Protein AF-A0AA90UPL0-F1 (afdb_monomer_lite)

Radius of gyration: 13.1 Å; chains: 1; bounding box: 32×28×27 Å

pLDDT: mean 82.42, std 13.12, range [42.38, 95.62]

Foldseek 3Di:
DPPVVLVVVQKDFLVDQDDAPDAWKWFDAPPDPDIDIDHSPVDDSVCSVVVCVVRVTGIMGGPVSVVPPVPPDD

Sequence (74 aa):
MDARKFLKELWHPANEEPIANTSPILFDGRDREGYQIVKTSFFRSSYWNKTVEYYGIVRWLYIDDLFTKEGGEQ

Secondary structure (DSSP, 8-state):
--HHHHHHHTPEETTSPPPTTSSEEEEEETTSSSEEEEEGGGS-TT-HHHHHHHHTEEEEEEHHHHT-TTS---

Structure (mmCIF, N/CA/C/O backbone):
data_AF-A0AA90UPL0-F1
#
_entry.id   AF-A0AA90UPL0-F1
#
loop_
_atom_site.group_PDB
_atom_site.id
_atom_site.type_symbol
_atom_site.label_atom_id
_atom_site.label_alt_id
_atom_site.label_comp_id
_atom_site.label_asym_id
_atom_site.label_entity_id
_atom_site.label_seq_id
_atom_site.pdbx_PDB_ins_code
_atom_site.Cartn_x
_atom_site.Cartn_y
_atom_site.Cartn_z
_atom_site.occupancy
_atom_site.B_iso_or_equiv
_atom_site.auth_seq_id
_atom_site.auth_comp_id
_atom_site.auth_asym_id
_atom_site.auth_atom_id
_atom_site.pdbx_PDB_model_num
ATOM 1 N N . MET A 1 1 ? -21.422 -12.387 4.181 1.00 58.94 1 MET A N 1
ATOM 2 C CA . MET A 1 1 ? -20.488 -12.052 3.080 1.00 58.94 1 MET A CA 1
ATOM 3 C C . MET A 1 1 ? -19.522 -13.215 2.900 1.00 58.94 1 MET A C 1
ATOM 5 O O . MET A 1 1 ? -19.095 -13.765 3.904 1.00 58.94 1 MET A O 1
ATOM 9 N N . ASP A 1 2 ? -19.200 -13.624 1.670 1.00 75.62 2 ASP A N 1
ATOM 10 C CA . ASP A 1 2 ? -18.102 -14.578 1.436 1.00 75.62 2 ASP A CA 1
ATOM 11 C C . ASP A 1 2 ? -16.774 -13.851 1.698 1.00 75.62 2 ASP A C 1
ATOM 13 O O . ASP A 1 2 ? -16.461 -12.875 1.011 1.00 75.62 2 ASP A O 1
ATOM 17 N N . ALA A 1 3 ? -16.006 -14.306 2.691 1.00 70.75 3 ALA A N 1
ATOM 18 C CA . ALA A 1 3 ? -14.732 -13.702 3.087 1.00 70.75 3 ALA A CA 1
ATOM 19 C C . ALA A 1 3 ? -13.741 -13.569 1.914 1.00 70.75 3 ALA A C 1
ATOM 21 O O . ALA A 1 3 ? -12.942 -12.635 1.865 1.00 70.75 3 ALA A O 1
ATOM 22 N N . ARG A 1 4 ? -13.823 -14.459 0.913 1.00 75.00 4 ARG A N 1
ATOM 23 C CA . ARG A 1 4 ? -12.975 -14.398 -0.287 1.00 75.00 4 ARG A CA 1
ATOM 24 C C . ARG A 1 4 ? -13.384 -13.296 -1.255 1.00 75.00 4 ARG A C 1
ATOM 26 O O . ARG A 1 4 ? -12.545 -12.847 -2.032 1.00 75.00 4 ARG A O 1
ATOM 33 N N . LYS A 1 5 ? -14.654 -12.886 -1.251 1.00 80.12 5 LYS A N 1
ATOM 34 C CA . LYS A 1 5 ? -15.142 -11.776 -2.077 1.00 80.12 5 LYS A CA 1
ATOM 35 C C . LYS A 1 5 ? -14.723 -10.438 -1.469 1.00 80.12 5 LYS A C 1
ATOM 37 O O . LYS A 1 5 ? -14.169 -9.619 -2.187 1.00 80.12 5 LYS A O 1
ATOM 42 N N . PHE A 1 6 ? -14.863 -10.301 -0.149 1.00 80.88 6 PHE A N 1
ATOM 43 C CA . PHE A 1 6 ? -14.433 -9.119 0.604 1.00 80.88 6 PHE A CA 1
ATOM 44 C C . PHE A 1 6 ? -12.956 -8.776 0.355 1.00 80.88 6 PHE A C 1
ATOM 46 O O . PHE A 1 6 ? -12.638 -7.685 -0.100 1.00 80.88 6 PHE A O 1
ATOM 53 N N . LEU A 1 7 ? -12.050 -9.746 0.521 1.00 81.56 7 LEU A N 1
ATOM 54 C CA . LEU A 1 7 ? -10.614 -9.514 0.314 1.00 81.56 7 LEU A CA 1
ATOM 55 C C . LEU A 1 7 ? -10.245 -9.120 -1.122 1.00 81.56 7 LEU A C 1
ATOM 57 O O . LEU A 1 7 ? -9.209 -8.499 -1.328 1.00 81.56 7 LEU A O 1
ATOM 61 N N . LYS A 1 8 ? -11.047 -9.498 -2.127 1.00 84.25 8 LYS A N 1
ATOM 62 C CA . LYS A 1 8 ? -10.818 -9.083 -3.520 1.00 84.25 8 LYS A CA 1
ATOM 63 C C . LYS A 1 8 ? -11.230 -7.635 -3.763 1.00 84.25 8 LYS A C 1
ATOM 65 O O . LYS A 1 8 ? -10.639 -7.001 -4.626 1.00 84.25 8 LYS A O 1
ATOM 70 N N . GLU A 1 9 ? -12.219 -7.149 -3.022 1.00 88.50 9 GLU A N 1
ATOM 71 C CA . GLU A 1 9 ? -12.762 -5.794 -3.140 1.00 88.50 9 GLU A CA 1
ATOM 72 C C . GLU A 1 9 ? -11.880 -4.745 -2.440 1.00 88.50 9 GLU A C 1
ATOM 74 O O . GLU A 1 9 ? -11.954 -3.578 -2.797 1.00 88.50 9 GLU A O 1
ATOM 79 N N . LEU A 1 10 ? -11.000 -5.153 -1.513 1.00 92.31 10 LEU A N 1
ATOM 80 C CA . LEU A 1 10 ? -10.073 -4.248 -0.815 1.00 92.31 10 LEU A CA 1
ATOM 81 C C . LEU A 1 10 ? -8.860 -3.799 -1.648 1.00 92.31 10 LEU A C 1
ATOM 83 O O . LEU A 1 10 ? -8.163 -2.866 -1.262 1.00 92.31 10 LEU A O 1
ATOM 87 N N . TRP A 1 11 ? -8.543 -4.486 -2.748 1.00 94.44 11 TRP A N 1
ATOM 88 C CA . TRP A 1 11 ? -7.333 -4.190 -3.516 1.00 94.44 11 TRP A CA 1
ATOM 89 C C . TRP A 1 11 ? -7.527 -3.000 -4.454 1.00 94.44 11 TRP A C 1
ATOM 91 O O . TRP A 1 11 ? -8.304 -3.066 -5.405 1.00 94.44 11 TRP A O 1
ATOM 101 N N . HIS A 1 12 ? -6.702 -1.980 -4.260 1.00 94.88 12 HIS A N 1
ATOM 102 C CA . HIS A 1 12 ? -6.477 -0.891 -5.196 1.00 94.88 12 HIS A CA 1
ATOM 103 C C . HIS A 1 12 ? -5.422 -1.277 -6.242 1.00 94.88 12 HIS A C 1
ATOM 105 O O . HIS A 1 12 ? -4.414 -1.914 -5.905 1.00 94.88 12 HIS A O 1
ATOM 111 N N . PRO A 1 13 ? -5.602 -0.899 -7.515 1.00 95.62 13 PRO A N 1
ATOM 112 C CA . PRO A 1 13 ? -4.573 -1.050 -8.535 1.00 95.62 13 PRO A CA 1
ATOM 113 C C . PRO A 1 13 ? -3.391 -0.093 -8.292 1.00 95.62 13 PRO A C 1
ATOM 115 O O . PRO A 1 13 ? -3.529 0.969 -7.692 1.00 95.62 13 PRO A O 1
ATOM 118 N N . ALA A 1 14 ? -2.203 -0.438 -8.796 1.00 93.94 14 ALA A N 1
ATOM 119 C CA . ALA A 1 14 ? -0.994 0.370 -8.586 1.00 93.94 14 ALA A CA 1
ATOM 120 C C . ALA A 1 14 ? -1.026 1.778 -9.218 1.00 93.94 14 ALA A C 1
ATOM 122 O O . ALA A 1 14 ? -0.216 2.625 -8.851 1.00 93.94 14 ALA A O 1
ATOM 123 N N . ASN A 1 15 ? -1.934 2.048 -10.161 1.00 93.50 15 ASN A N 1
ATOM 124 C CA . ASN A 1 15 ? -2.120 3.385 -10.736 1.00 93.50 15 ASN A CA 1
ATOM 125 C C . ASN A 1 15 ? -2.946 4.326 -9.837 1.00 93.50 15 ASN A C 1
ATOM 127 O O . ASN A 1 15 ? -3.012 5.518 -10.129 1.00 93.50 15 ASN A O 1
ATOM 131 N N . GLU A 1 16 ? -3.550 3.815 -8.763 1.00 94.00 16 GLU A N 1
ATOM 132 C CA . GLU A 1 16 ? -4.161 4.617 -7.705 1.00 94.00 16 GLU A CA 1
ATOM 133 C C . GLU A 1 16 ? -3.128 4.886 -6.609 1.00 94.00 16 GLU A C 1
ATOM 135 O O . GLU A 1 16 ? -2.462 3.966 -6.131 1.00 94.00 16 GLU A O 1
ATOM 140 N N . GLU A 1 17 ? -2.980 6.152 -6.219 1.00 92.00 17 GLU A N 1
ATOM 141 C CA . GLU A 1 17 ? -2.058 6.561 -5.160 1.00 92.00 17 GLU A CA 1
ATOM 142 C C . GLU A 1 17 ? -2.759 6.523 -3.791 1.00 92.00 17 GLU A C 1
ATOM 144 O O . GLU A 1 17 ? -3.847 7.092 -3.648 1.00 92.00 17 GLU A O 1
ATOM 149 N N . PRO A 1 18 ? -2.155 5.895 -2.764 1.00 91.06 18 PRO A N 1
ATOM 150 C CA . PRO A 1 18 ? -2.680 5.960 -1.408 1.00 91.06 18 PRO A CA 1
ATOM 151 C C . PRO A 1 18 ? -2.592 7.381 -0.845 1.00 91.06 18 PRO A C 1
ATOM 153 O O . PRO A 1 18 ? -1.667 8.140 -1.132 1.00 91.06 18 PRO A O 1
ATOM 156 N N . ILE A 1 19 ? -3.513 7.731 0.048 1.00 89.06 19 ILE A N 1
ATOM 157 C CA . ILE A 1 19 ? -3.505 9.029 0.719 1.00 89.06 19 ILE A CA 1
ATOM 158 C C . ILE A 1 19 ? -2.277 9.091 1.635 1.00 89.06 19 ILE A C 1
ATOM 160 O O . ILE A 1 19 ? -2.146 8.329 2.596 1.00 89.06 19 ILE A O 1
ATOM 164 N N . ALA A 1 20 ? -1.366 10.017 1.343 1.00 84.44 20 ALA A N 1
ATOM 165 C CA . ALA A 1 20 ? -0.137 10.182 2.108 1.00 84.44 20 ALA A CA 1
ATOM 166 C C . ALA A 1 20 ? -0.411 10.491 3.591 1.00 84.44 20 ALA A C 1
ATOM 168 O O . ALA A 1 20 ? -1.345 11.214 3.931 1.00 84.44 20 ALA A O 1
ATOM 169 N N . ASN A 1 21 ? 0.463 9.992 4.471 1.00 81.94 21 ASN A N 1
ATOM 170 C CA . ASN A 1 21 ? 0.415 10.215 5.924 1.00 81.94 21 ASN A CA 1
ATOM 171 C C . ASN A 1 21 ? -0.893 9.780 6.623 1.00 81.94 21 ASN A C 1
ATOM 173 O O . ASN A 1 21 ? -1.233 10.342 7.661 1.00 81.94 21 ASN A O 1
ATOM 177 N N . THR A 1 22 ? -1.612 8.794 6.079 1.00 84.81 22 THR A N 1
ATOM 178 C CA . THR A 1 22 ? -2.822 8.226 6.702 1.00 84.81 22 THR A CA 1
ATOM 179 C C . THR A 1 22 ? -2.507 6.910 7.413 1.00 84.81 22 THR A C 1
ATOM 181 O O . THR A 1 22 ? -1.995 6.918 8.532 1.00 84.81 22 THR A O 1
ATOM 184 N N . SER A 1 23 ? -2.740 5.783 6.748 1.00 87.62 23 SER A N 1
ATOM 185 C CA . SER A 1 23 ? -2.560 4.436 7.280 1.00 87.62 23 SER A CA 1
ATOM 186 C C . SER A 1 23 ? -1.462 3.701 6.514 1.00 87.62 23 SER A C 1
ATOM 188 O O . SER A 1 23 ? -1.153 4.062 5.375 1.00 87.62 23 SER A O 1
ATOM 190 N N . PRO A 1 24 ? -0.810 2.689 7.109 1.00 92.00 24 PRO A N 1
ATOM 191 C CA . PRO A 1 24 ? 0.077 1.811 6.363 1.00 92.00 24 PRO A CA 1
ATOM 192 C C . PRO A 1 24 ? -0.686 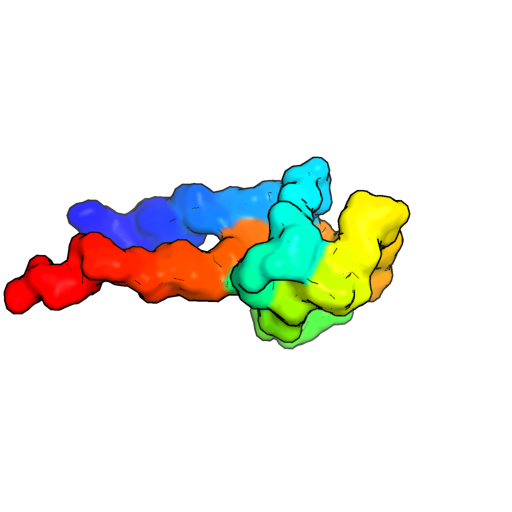1.036 5.289 1.00 92.00 24 PRO A C 1
ATOM 194 O O . PRO A 1 24 ? -1.852 0.683 5.475 1.00 92.00 24 PRO A O 1
ATOM 197 N N . ILE A 1 25 ? 0.003 0.725 4.197 1.00 93.44 25 ILE A N 1
ATOM 198 C CA . ILE A 1 25 ? -0.522 -0.134 3.138 1.00 93.44 25 ILE A CA 1
ATOM 199 C C . ILE A 1 25 ? 0.171 -1.494 3.163 1.00 93.44 25 ILE A C 1
ATOM 201 O O . ILE A 1 25 ? 1.364 -1.591 3.470 1.00 93.44 25 ILE A O 1
ATOM 205 N N . LEU A 1 26 ? -0.585 -2.527 2.806 1.00 94.38 26 LEU A N 1
ATOM 206 C CA . LEU A 1 26 ? -0.075 -3.814 2.347 1.00 94.38 26 LEU A CA 1
ATOM 207 C C . LEU A 1 26 ? -0.015 -3.767 0.818 1.00 94.38 26 LEU A C 1
ATOM 209 O O . LEU A 1 26 ? -0.991 -3.359 0.192 1.00 94.38 26 LEU A O 1
ATOM 213 N N . PHE A 1 27 ? 1.082 -4.200 0.205 1.00 93.50 27 PHE A N 1
ATOM 214 C CA . PHE A 1 27 ? 1.199 -4.256 -1.251 1.00 93.50 27 PHE A CA 1
ATOM 215 C C . PHE A 1 27 ? 1.733 -5.595 -1.758 1.00 93.50 27 PHE A C 1
ATOM 217 O O . PHE A 1 27 ? 2.444 -6.317 -1.057 1.00 93.50 27 PHE A O 1
ATOM 224 N N . ASP A 1 28 ? 1.360 -5.898 -2.998 1.00 92.56 28 ASP A N 1
ATOM 225 C CA . ASP A 1 28 ? 1.778 -7.062 -3.779 1.00 92.56 28 ASP A CA 1
ATOM 226 C C . ASP A 1 28 ? 2.794 -6.604 -4.837 1.00 92.56 28 ASP A C 1
ATOM 228 O O . ASP A 1 28 ? 2.462 -5.776 -5.695 1.00 92.56 28 ASP A O 1
ATOM 232 N N . GLY A 1 29 ? 4.040 -7.071 -4.729 1.00 87.56 29 GLY A N 1
ATOM 233 C CA . GLY A 1 29 ? 5.154 -6.681 -5.594 1.00 87.56 29 GLY A CA 1
ATOM 234 C C . GLY A 1 29 ? 5.549 -7.806 -6.546 1.00 87.56 29 GLY A C 1
ATOM 235 O O . GLY A 1 29 ? 5.740 -8.938 -6.121 1.00 87.56 29 GLY A O 1
ATOM 236 N N . ARG A 1 30 ? 5.721 -7.497 -7.833 1.00 78.81 30 ARG A N 1
ATOM 237 C CA . ARG A 1 30 ? 6.082 -8.470 -8.879 1.00 78.81 30 ARG A CA 1
ATOM 238 C C . ARG A 1 30 ? 7.448 -9.118 -8.650 1.00 78.81 30 ARG A C 1
ATOM 240 O O . ARG A 1 30 ? 7.618 -10.298 -8.935 1.00 78.81 30 ARG A O 1
ATOM 247 N N . ASP A 1 31 ? 8.395 -8.334 -8.143 1.00 72.44 31 ASP A N 1
ATOM 248 C CA . ASP A 1 31 ? 9.816 -8.693 -8.089 1.00 72.44 31 ASP A CA 1
ATOM 249 C C . ASP A 1 31 ? 10.305 -8.963 -6.656 1.00 72.44 31 ASP A C 1
ATOM 251 O O . ASP A 1 31 ? 11.508 -9.037 -6.399 1.00 72.44 31 ASP A O 1
ATOM 255 N N . ARG A 1 32 ? 9.381 -9.085 -5.693 1.00 70.00 32 ARG A N 1
ATOM 256 C CA . ARG A 1 32 ? 9.691 -9.382 -4.289 1.00 70.00 32 ARG A CA 1
ATOM 257 C C . ARG A 1 32 ? 8.900 -10.592 -3.816 1.00 70.00 32 ARG A C 1
ATOM 259 O O . ARG A 1 32 ? 7.753 -10.784 -4.200 1.00 70.00 32 ARG A O 1
ATOM 266 N N . GLU A 1 33 ? 9.517 -11.416 -2.975 1.0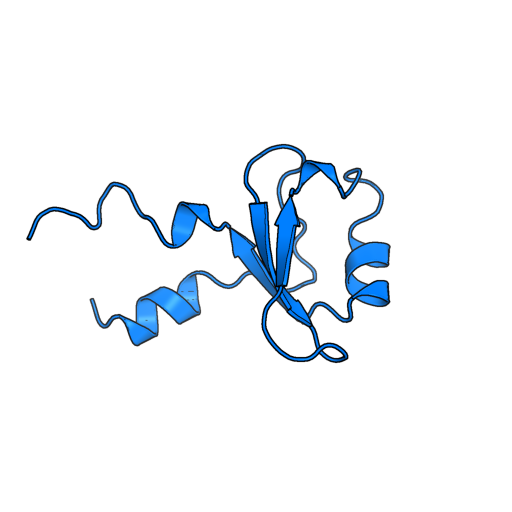0 77.56 33 GLU A N 1
ATOM 267 C CA . GLU A 1 33 ? 8.827 -12.569 -2.403 1.00 77.56 33 GLU A CA 1
ATOM 268 C C . GLU A 1 33 ? 7.765 -12.108 -1.394 1.00 77.56 33 GLU A C 1
ATOM 270 O O . GLU A 1 33 ? 8.082 -11.567 -0.334 1.00 77.56 33 GLU A O 1
ATOM 275 N N . GLY A 1 34 ? 6.496 -12.347 -1.729 1.00 80.69 34 GLY A N 1
ATOM 276 C CA . GLY A 1 34 ? 5.356 -12.144 -0.837 1.00 80.69 34 GLY A CA 1
ATOM 277 C C . GLY A 1 34 ? 4.871 -10.697 -0.701 1.00 80.69 34 GLY A C 1
ATOM 278 O O . GLY A 1 34 ? 5.311 -9.782 -1.394 1.00 80.69 34 GLY A O 1
ATOM 279 N N . TYR A 1 35 ? 3.913 -10.507 0.211 1.00 89.31 35 TYR A N 1
ATOM 280 C CA . TYR A 1 35 ? 3.322 -9.201 0.497 1.00 89.31 35 TYR A CA 1
ATOM 281 C C . TYR A 1 35 ? 4.198 -8.383 1.445 1.00 89.31 35 TYR A C 1
ATOM 283 O O . TYR A 1 35 ? 4.780 -8.916 2.392 1.00 89.31 35 TYR A O 1
ATOM 291 N N . GLN A 1 36 ? 4.239 -7.070 1.233 1.00 90.38 36 GLN A N 1
ATOM 292 C CA . GLN A 1 36 ? 5.032 -6.147 2.043 1.00 90.38 36 GLN A CA 1
ATOM 293 C C . GLN A 1 36 ? 4.175 -5.037 2.642 1.00 90.38 36 GLN A C 1
ATOM 295 O O . GLN A 1 36 ? 3.169 -4.631 2.067 1.00 90.38 36 GLN A O 1
ATOM 300 N N . ILE A 1 37 ? 4.594 -4.535 3.805 1.00 90.75 37 ILE A N 1
ATOM 301 C CA . ILE A 1 37 ? 3.914 -3.459 4.529 1.00 90.75 37 ILE A CA 1
ATOM 302 C C . ILE A 1 37 ? 4.798 -2.222 4.556 1.00 90.75 37 ILE A C 1
ATOM 304 O O . ILE A 1 37 ? 5.992 -2.302 4.849 1.00 90.75 37 ILE A O 1
ATOM 308 N N . VAL A 1 38 ? 4.199 -1.060 4.317 1.00 88.75 38 VAL A N 1
ATOM 309 C CA . VAL A 1 38 ? 4.905 0.221 4.332 1.00 88.75 38 VAL A CA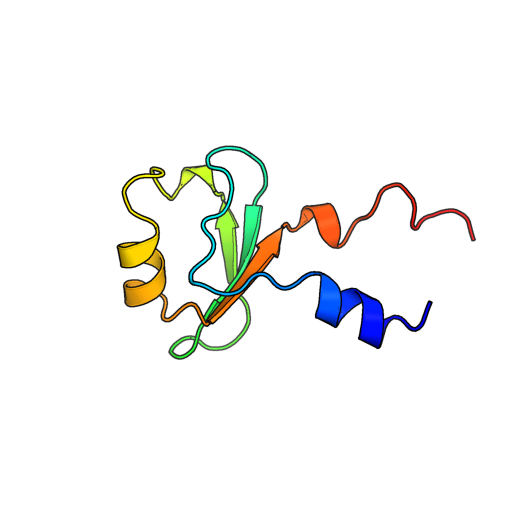 1
ATOM 310 C C . VAL A 1 38 ? 3.992 1.344 4.814 1.00 88.75 38 VAL A C 1
ATOM 312 O O . VAL A 1 38 ? 2.795 1.366 4.531 1.00 88.75 38 VAL A O 1
ATOM 315 N N . LYS A 1 39 ? 4.547 2.298 5.571 1.00 87.38 39 LYS A N 1
ATOM 316 C CA . LYS A 1 39 ? 3.790 3.487 5.988 1.00 87.38 39 LYS A CA 1
ATOM 317 C C . LYS A 1 39 ? 3.645 4.439 4.807 1.00 87.38 39 LYS A C 1
ATOM 319 O O . LYS A 1 39 ? 4.637 4.735 4.146 1.00 87.38 39 LYS A O 1
ATOM 324 N N . THR A 1 40 ? 2.459 5.004 4.610 1.00 83.31 40 THR A N 1
ATOM 325 C CA . THR A 1 40 ? 2.215 6.023 3.572 1.00 83.31 40 THR A CA 1
ATOM 326 C C . THR A 1 40 ? 3.045 7.290 3.769 1.00 83.31 40 THR A C 1
ATOM 328 O O . THR A 1 40 ? 3.264 8.024 2.816 1.00 83.31 40 THR A O 1
ATOM 331 N N . SER A 1 41 ? 3.585 7.528 4.967 1.00 80.06 41 SER A N 1
ATOM 332 C CA . SER A 1 41 ? 4.544 8.608 5.224 1.00 80.06 41 SER A CA 1
ATOM 333 C C . SER A 1 41 ? 5.939 8.390 4.623 1.00 80.06 41 SER A C 1
ATOM 335 O O . SER A 1 41 ? 6.698 9.351 4.500 1.00 80.06 41 SER A O 1
ATOM 337 N N . PHE A 1 42 ? 6.302 7.162 4.226 1.00 73.75 42 PHE A N 1
ATOM 338 C CA . PHE A 1 42 ? 7.561 6.909 3.509 1.00 73.75 42 PHE A CA 1
ATOM 339 C C . PHE A 1 42 ? 7.532 7.429 2.074 1.00 73.75 42 PHE A C 1
ATOM 341 O O . PHE A 1 42 ? 8.582 7.734 1.505 1.00 73.75 42 PHE A O 1
ATOM 348 N N . PHE A 1 43 ? 6.343 7.558 1.493 1.00 71.94 43 PHE A N 1
ATOM 349 C CA . PHE A 1 43 ? 6.171 8.078 0.151 1.00 71.94 43 PHE A CA 1
ATOM 350 C C . PHE A 1 43 ? 5.724 9.527 0.277 1.00 71.94 43 PHE A C 1
ATOM 352 O O . PHE A 1 43 ? 4.605 9.827 0.682 1.00 71.94 43 PHE A O 1
ATOM 359 N N . ARG A 1 44 ? 6.610 10.466 -0.060 1.00 65.25 44 ARG A N 1
ATOM 360 C CA . ARG A 1 44 ? 6.147 11.825 -0.364 1.00 65.25 44 ARG A CA 1
ATOM 361 C C . ARG A 1 44 ? 5.165 11.686 -1.529 1.00 65.25 44 ARG A C 1
ATOM 363 O O . ARG A 1 44 ? 5.531 11.036 -2.506 1.00 65.25 44 ARG A O 1
ATOM 370 N N . SER A 1 45 ? 3.979 12.294 -1.453 1.00 63.53 45 SER A N 1
ATOM 371 C CA . SER A 1 45 ? 2.902 12.124 -2.456 1.00 63.53 45 SER A CA 1
ATOM 372 C C . SER A 1 45 ? 3.279 12.535 -3.892 1.00 63.53 45 SER A C 1
ATOM 374 O O . SER A 1 45 ? 2.479 12.506 -4.810 1.00 63.53 45 SER A O 1
ATOM 376 N N . SER A 1 46 ? 4.500 13.021 -4.110 1.00 66.12 46 SER A N 1
ATOM 377 C CA . SER A 1 46 ? 5.068 13.308 -5.425 1.00 66.12 46 SER A CA 1
ATOM 378 C C . SER A 1 46 ? 5.899 12.153 -6.008 1.00 66.12 46 SER A C 1
ATOM 380 O O . SER A 1 46 ? 6.508 12.318 -7.065 1.00 66.12 46 SER A O 1
ATOM 382 N N . TYR A 1 47 ? 5.964 10.991 -5.343 1.00 83.31 47 TYR A N 1
ATOM 383 C CA . TYR A 1 47 ? 6.869 9.887 -5.701 1.00 83.31 47 TYR A CA 1
ATOM 384 C C . TYR A 1 47 ? 6.193 8.521 -5.879 1.00 83.31 47 TYR A C 1
ATOM 386 O O . TYR A 1 47 ? 6.909 7.553 -6.134 1.00 83.31 47 TYR A O 1
ATOM 394 N N . TRP A 1 48 ? 4.862 8.413 -5.808 1.00 89.62 48 TRP A N 1
ATOM 395 C CA . TRP A 1 48 ? 4.179 7.115 -5.890 1.00 89.62 48 TRP A CA 1
ATOM 396 C C . TRP A 1 48 ? 4.571 6.292 -7.123 1.00 89.62 48 TRP A C 1
ATOM 398 O O . TRP A 1 48 ? 4.976 5.144 -6.980 1.00 89.62 48 TRP A O 1
ATOM 408 N N . ASN A 1 49 ? 4.602 6.895 -8.314 1.00 90.31 49 ASN A N 1
ATOM 409 C CA . ASN A 1 49 ? 5.009 6.189 -9.538 1.00 90.31 49 ASN A CA 1
ATOM 410 C C . ASN A 1 49 ? 6.419 5.575 -9.447 1.00 90.31 49 ASN A C 1
ATOM 412 O O . ASN A 1 49 ? 6.641 4.464 -9.918 1.00 90.31 49 ASN A O 1
ATOM 416 N N . LYS A 1 50 ? 7.367 6.264 -8.796 1.00 89.75 50 LYS A N 1
ATOM 417 C CA . LYS A 1 50 ? 8.731 5.746 -8.586 1.00 89.75 50 LYS A CA 1
ATOM 418 C C . LYS A 1 50 ? 8.753 4.612 -7.568 1.00 89.75 50 LYS A C 1
ATOM 420 O O . LYS A 1 50 ? 9.533 3.678 -7.710 1.00 89.75 50 LYS A O 1
ATOM 425 N N . THR A 1 51 ? 7.904 4.687 -6.547 1.00 88.19 51 THR A N 1
ATOM 426 C CA . THR A 1 51 ? 7.699 3.595 -5.593 1.00 88.19 51 THR A CA 1
ATOM 427 C C . THR A 1 51 ? 7.135 2.362 -6.296 1.00 88.19 51 THR A C 1
ATOM 429 O O . THR A 1 51 ? 7.671 1.271 -6.119 1.00 88.19 51 THR A O 1
ATOM 432 N N . VAL A 1 52 ? 6.096 2.535 -7.118 1.00 91.06 52 VAL A N 1
ATOM 433 C CA . VAL A 1 52 ? 5.487 1.456 -7.906 1.00 91.06 52 VAL A CA 1
ATOM 434 C C . VAL A 1 52 ? 6.529 0.777 -8.785 1.00 91.06 52 VAL A C 1
ATOM 436 O O . VAL A 1 52 ? 6.622 -0.446 -8.764 1.00 91.06 52 VAL A O 1
ATOM 439 N N . GLU A 1 53 ? 7.354 1.553 -9.490 1.00 90.56 53 GLU A N 1
ATOM 440 C CA . GLU A 1 53 ? 8.437 1.031 -10.328 1.00 90.56 53 GLU A CA 1
ATOM 441 C C . GLU A 1 53 ? 9.508 0.296 -9.504 1.00 90.56 53 GLU A C 1
ATOM 443 O O . GLU A 1 53 ? 9.852 -0.839 -9.815 1.00 90.56 53 GLU A O 1
ATOM 448 N N . TYR A 1 54 ? 9.999 0.899 -8.417 1.00 87.31 54 TYR A N 1
ATOM 449 C CA . TYR A 1 54 ? 11.091 0.337 -7.613 1.00 87.31 54 TYR A CA 1
ATOM 450 C C . TYR A 1 54 ? 10.709 -0.949 -6.862 1.00 87.31 54 TYR A C 1
ATOM 452 O O . TYR A 1 54 ? 11.544 -1.834 -6.668 1.00 87.31 54 TYR A O 1
ATOM 460 N N . TYR A 1 55 ? 9.464 -1.045 -6.391 1.00 86.94 55 TYR A N 1
ATOM 461 C CA . TYR A 1 55 ? 8.961 -2.218 -5.669 1.00 86.94 55 TYR A CA 1
ATOM 462 C C . TYR A 1 55 ? 8.176 -3.188 -6.565 1.00 86.94 55 TYR A C 1
ATOM 464 O O . TYR A 1 55 ? 7.757 -4.243 -6.087 1.00 86.94 55 TYR A O 1
ATOM 472 N N . GLY A 1 56 ? 7.967 -2.847 -7.840 1.00 91.25 56 GLY A N 1
ATOM 473 C CA . GLY A 1 56 ? 7.152 -3.627 -8.768 1.00 91.25 56 GLY A CA 1
ATOM 474 C C . GLY A 1 56 ? 5.699 -3.771 -8.305 1.00 91.25 56 GLY A C 1
ATOM 475 O O . GLY A 1 56 ? 5.116 -4.840 -8.4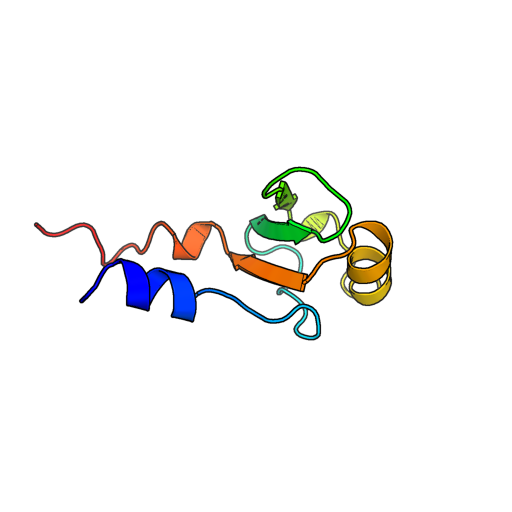77 1.00 91.25 56 GLY A O 1
ATOM 476 N N . ILE A 1 57 ? 5.125 -2.746 -7.664 1.00 92.06 57 ILE A N 1
ATOM 477 C CA . ILE A 1 57 ? 3.789 -2.829 -7.052 1.00 92.06 57 ILE A CA 1
ATOM 478 C C . ILE A 1 57 ? 2.738 -3.085 -8.132 1.00 92.06 57 ILE A C 1
ATOM 480 O O . ILE A 1 57 ? 2.664 -2.368 -9.128 1.00 92.06 57 ILE A O 1
ATOM 484 N N . VAL A 1 58 ? 1.893 -4.090 -7.916 1.00 94.31 58 VAL A N 1
ATOM 485 C CA . VAL A 1 58 ? 0.777 -4.433 -8.811 1.00 94.31 58 VAL A CA 1
ATOM 486 C C . VAL A 1 58 ? -0.555 -3.966 -8.230 1.00 94.31 58 VAL A C 1
ATOM 488 O O . VAL A 1 58 ? -1.431 -3.498 -8.959 1.00 94.31 58 VAL A O 1
ATOM 491 N N . ARG A 1 59 ? -0.696 -4.072 -6.908 1.00 94.38 59 ARG A N 1
ATOM 492 C CA . ARG A 1 59 ? -1.888 -3.689 -6.149 1.00 94.38 59 ARG A CA 1
ATOM 493 C C . ARG A 1 59 ? -1.542 -3.462 -4.682 1.00 94.38 59 ARG A C 1
ATOM 495 O O . ARG A 1 59 ? -0.538 -3.988 -4.193 1.00 94.38 59 ARG A O 1
ATOM 502 N N . TRP A 1 60 ? -2.375 -2.706 -3.985 1.00 94.88 60 TRP A N 1
ATOM 503 C CA . TRP A 1 60 ? -2.209 -2.397 -2.568 1.00 94.88 60 TRP A CA 1
ATOM 504 C C . TRP A 1 60 ? -3.564 -2.266 -1.856 1.00 94.88 60 TRP A C 1
ATOM 506 O O . TRP A 1 60 ? -4.590 -2.156 -2.513 1.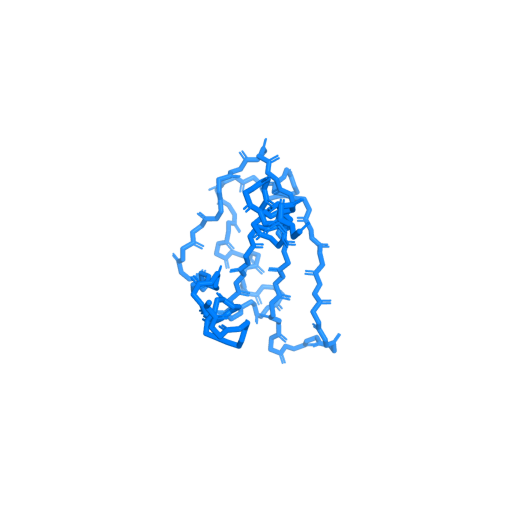00 94.88 60 TRP A O 1
ATOM 516 N N . LEU A 1 61 ? -3.583 -2.322 -0.526 1.00 95.00 61 LEU A N 1
ATOM 517 C CA . LEU A 1 61 ? -4.758 -2.037 0.313 1.00 95.00 61 LEU A CA 1
ATOM 518 C C . LEU A 1 61 ? -4.326 -1.360 1.616 1.00 95.00 61 LEU A C 1
ATOM 520 O O . LEU A 1 61 ? -3.173 -1.528 2.031 1.00 95.00 61 LEU A O 1
ATOM 524 N N . TYR A 1 62 ? -5.214 -0.616 2.280 1.00 93.56 62 TYR A N 1
ATOM 525 C CA . TYR A 1 62 ? -4.917 -0.114 3.623 1.00 93.56 62 TYR A CA 1
ATOM 526 C C . TYR A 1 62 ? -5.014 -1.244 4.639 1.00 93.56 62 TYR A C 1
ATOM 528 O O . TYR A 1 62 ? -5.959 -2.027 4.640 1.00 93.56 62 TYR A O 1
ATOM 536 N N . ILE A 1 63 ? -4.046 -1.309 5.552 1.00 91.62 63 ILE A N 1
ATOM 537 C CA . ILE A 1 63 ? -4.076 -2.308 6.626 1.00 91.62 63 ILE A CA 1
ATOM 538 C C . ILE A 1 63 ? -5.326 -2.156 7.492 1.00 91.62 63 ILE A C 1
ATOM 540 O O . ILE A 1 63 ? -5.890 -3.160 7.916 1.00 91.62 63 ILE A O 1
ATOM 544 N N . ASP A 1 64 ? -5.779 -0.926 7.719 1.00 88.94 64 ASP A N 1
ATOM 545 C CA . ASP A 1 64 ? -6.957 -0.664 8.544 1.00 88.94 64 ASP A CA 1
ATOM 546 C C . ASP A 1 64 ? -8.238 -1.260 7.937 1.00 88.94 64 ASP A C 1
ATOM 548 O O . ASP A 1 64 ? -9.131 -1.659 8.684 1.00 88.94 64 ASP A O 1
ATOM 552 N N . ASP A 1 65 ? -8.302 -1.427 6.611 1.00 88.69 65 ASP A N 1
ATOM 553 C CA . ASP A 1 65 ? -9.443 -2.051 5.930 1.00 88.69 65 ASP A CA 1
ATOM 554 C C . ASP A 1 65 ? -9.515 -3.567 6.173 1.00 88.69 65 ASP A C 1
ATOM 556 O O . ASP A 1 65 ? -10.583 -4.169 6.065 1.00 88.69 65 ASP A O 1
ATOM 560 N N . LEU A 1 66 ? -8.398 -4.205 6.552 1.00 87.19 66 LEU A N 1
ATOM 561 C CA . LEU A 1 66 ? -8.397 -5.605 7.002 1.00 87.19 66 LEU A CA 1
ATOM 562 C C . LEU A 1 66 ? -9.049 -5.760 8.378 1.00 87.19 66 LEU A C 1
ATOM 564 O O . LEU A 1 66 ? -9.503 -6.848 8.733 1.00 87.19 66 LEU A O 1
ATOM 568 N N . PHE A 1 67 ? -9.076 -4.678 9.152 1.00 79.62 67 PHE A N 1
ATOM 569 C CA . PHE A 1 67 ? -9.574 -4.628 10.516 1.00 79.62 67 PHE A CA 1
ATOM 570 C C . PHE A 1 67 ? -10.787 -3.703 10.590 1.00 79.62 67 PHE A C 1
ATOM 572 O O . PHE A 1 67 ? -10.842 -2.792 11.419 1.00 79.62 67 PHE A O 1
ATOM 579 N N . THR A 1 68 ? -11.772 -3.933 9.714 1.00 65.25 68 THR A N 1
ATOM 580 C CA . THR A 1 68 ? -13.044 -3.203 9.743 1.00 65.25 68 THR A CA 1
ATOM 581 C C . THR A 1 68 ? -13.586 -3.146 11.169 1.00 65.25 68 THR A C 1
ATOM 583 O O . THR A 1 68 ? -13.840 -4.188 11.777 1.00 65.25 68 THR A O 1
ATOM 586 N N . LYS A 1 69 ? -13.826 -1.935 11.688 1.00 55.03 69 LYS A N 1
ATOM 587 C CA . LYS A 1 69 ? -14.486 -1.741 12.992 1.00 55.03 69 LYS A CA 1
ATOM 588 C C . LYS A 1 69 ? -15.898 -2.346 13.039 1.00 55.03 69 LYS A C 1
ATOM 590 O O . LYS A 1 69 ? -16.384 -2.636 14.123 1.00 55.03 69 LYS A O 1
ATOM 595 N N . GLU A 1 70 ? -16.525 -2.569 11.883 1.00 56.75 70 GLU A N 1
ATOM 596 C CA . GLU A 1 70 ? -17.860 -3.177 11.743 1.00 56.75 70 GLU A CA 1
ATOM 597 C C . GLU A 1 70 ? -17.838 -4.711 11.571 1.00 56.75 70 GLU A C 1
ATOM 599 O O . GLU A 1 70 ? -18.879 -5.331 11.386 1.00 56.75 70 GLU A O 1
ATOM 604 N N . GLY A 1 71 ? -16.666 -5.351 11.639 1.00 49.19 71 GLY A N 1
ATOM 605 C CA . GLY A 1 71 ? -16.503 -6.800 11.445 1.00 49.19 71 GLY A CA 1
ATOM 606 C C . GLY A 1 71 ? -16.356 -7.613 12.734 1.00 49.19 71 GLY A C 1
ATOM 607 O O . GLY A 1 71 ? -15.738 -8.673 12.697 1.00 49.19 71 GLY A O 1
ATOM 608 N N . GLY A 1 72 ? -16.846 -7.100 13.869 1.00 46.84 72 GLY A N 1
ATOM 609 C CA . GLY A 1 72 ? -16.601 -7.663 15.204 1.00 46.84 72 GLY A CA 1
ATOM 610 C C . GLY A 1 72 ? -17.833 -7.856 16.091 1.00 46.84 72 GLY A C 1
ATOM 611 O O . GLY A 1 72 ? -17.663 -8.013 17.294 1.00 46.84 72 GLY A O 1
ATOM 612 N N . GLU A 1 73 ? -19.049 -7.846 15.542 1.00 42.38 73 GLU A N 1
ATO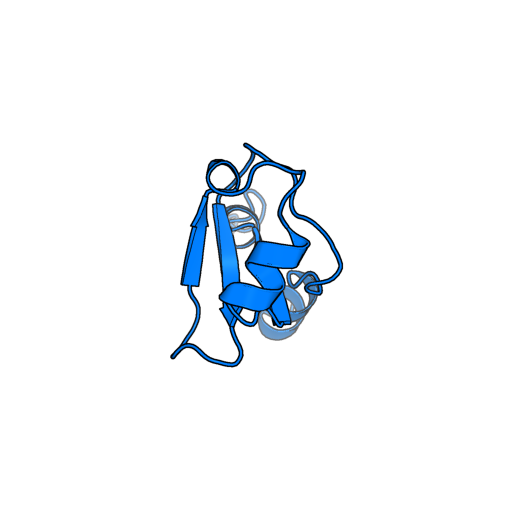M 613 C CA . GLU A 1 73 ? -20.216 -8.419 16.227 1.00 42.38 73 GLU A CA 1
ATOM 614 C C . GLU A 1 73 ? -20.514 -9.786 15.597 1.00 42.38 73 GLU A C 1
ATOM 616 O O . GLU A 1 73 ? -21.121 -9.885 14.529 1.00 42.38 73 GLU A O 1
ATOM 621 N N . GLN A 1 74 ? -20.014 -10.841 16.244 1.00 46.53 74 GLN A N 1
ATOM 622 C CA . GLN A 1 74 ? -20.530 -12.205 16.119 1.00 46.53 74 GLN A CA 1
ATOM 623 C C . GLN A 1 74 ? -21.271 -12.574 17.397 1.00 46.53 74 GLN A C 1
ATOM 625 O O . GLN A 1 74 ? -20.759 -12.220 18.484 1.00 46.53 74 GLN A O 1
#

Organism: NCBI:txid165179